Protein AF-A0A8C3KFJ9-F1 (afdb_monomer_lite)

Radius of gyration: 14.49 Å; chains: 1; bounding box: 33×30×42 Å

Foldseek 3Di: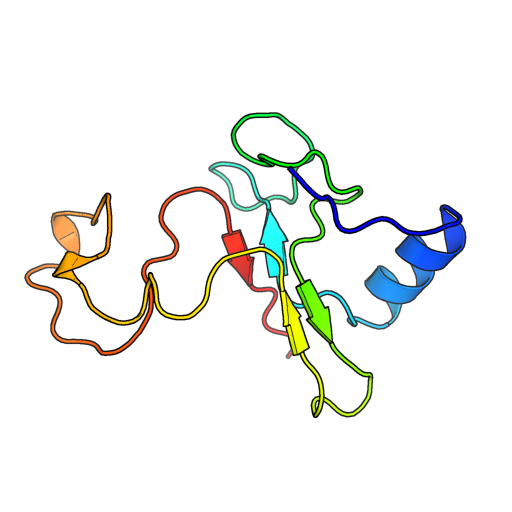
DDADDDPDPVVVVVCVVLVQQQKFQAAPVQQHDQDPPSLPHSHPSRRFWGADSVRPDIDGDDDDPQFQDDVSDPDDDVVVPPDPDRDGDPDGGMDGDPDD

InterPro domains:
  IPR029062 Class I glutamine amidotransferase-like [G3DSA:3.40.50.880] (3-95)
  IPR029062 Class I glutamine amidotransferase-like [SSF52317] (6-82)

Sequence (100 aa):
MVALGFRSPEGLGAALGEGLVPLRYADDVGRPTETYPLNPNGSKGGVAALCSPCGRHLAIMPHPERGVTPWQWGWWPPAWGRPTARGWCLGAGLAIKDSG

Secondary structure (DSSP, 8-state):
------SSHHHHHHHHHTT---EEEB-TTS-B---TTTSSS--GGGB-EEE-TTSS-EEESS-GGGSSSGGG-S---GGG-S---SS----SSEEE----

Organism: NCBI:txid425635

Structure (mmCIF, N/CA/C/O backbone):
data_AF-A0A8C3KFJ9-F1
#
_entry.id   AF-A0A8C3KFJ9-F1
#
loop_
_atom_site.group_PDB
_atom_site.id
_atom_site.type_symbol
_atom_site.label_atom_id
_atom_site.label_alt_id
_atom_site.label_comp_id
_atom_site.label_asym_id
_atom_site.label_entity_id
_atom_site.label_seq_id
_atom_site.pdbx_PDB_ins_code
_atom_site.Cartn_x
_atom_site.Cartn_y
_atom_site.Cartn_z
_atom_site.occupancy
_atom_site.B_iso_or_equiv
_atom_site.auth_seq_id
_atom_site.auth_comp_id
_atom_site.auth_asym_id
_atom_site.auth_atom_id
_atom_site.pdbx_PDB_model_num
ATOM 1 N N . MET A 1 1 ? 2.470 16.714 1.234 1.00 60.09 1 MET A N 1
ATOM 2 C CA . MET A 1 1 ? 1.788 15.523 0.678 1.00 60.09 1 MET A CA 1
ATOM 3 C C . MET A 1 1 ? 0.791 15.024 1.712 1.00 60.09 1 MET A C 1
ATOM 5 O O . MET A 1 1 ? 1.064 15.214 2.890 1.00 60.09 1 MET A O 1
ATOM 9 N N . VAL A 1 2 ? -0.354 14.467 1.310 1.00 75.12 2 VAL A N 1
ATOM 10 C CA . VAL A 1 2 ? -1.391 14.002 2.254 1.00 75.12 2 VAL A CA 1
ATOM 11 C C . VAL A 1 2 ? -1.210 12.507 2.533 1.00 75.12 2 VAL A C 1
ATOM 13 O O . VAL A 1 2 ? -0.864 11.744 1.628 1.00 75.12 2 VAL A O 1
ATOM 16 N N . ALA A 1 3 ? -1.419 12.108 3.785 1.00 81.94 3 ALA A N 1
ATOM 17 C CA . ALA A 1 3 ? -1.386 10.724 4.248 1.00 81.94 3 ALA A CA 1
ATOM 18 C C . ALA A 1 3 ? -2.805 10.226 4.550 1.00 81.94 3 ALA A C 1
ATOM 20 O O . ALA A 1 3 ? -3.643 11.001 5.016 1.00 81.94 3 ALA A O 1
ATOM 21 N N . LEU A 1 4 ? -3.061 8.933 4.338 1.00 83.75 4 LEU A N 1
ATOM 22 C CA . LEU A 1 4 ? -4.250 8.284 4.888 1.00 83.75 4 LEU A CA 1
ATOM 23 C C . LEU A 1 4 ? -4.004 8.052 6.382 1.00 83.75 4 LEU A C 1
ATOM 25 O O . LEU A 1 4 ? -3.093 7.321 6.774 1.00 83.75 4 LEU A O 1
ATOM 29 N N . GLY A 1 5 ? -4.791 8.730 7.217 1.00 85.12 5 GLY A N 1
ATOM 30 C CA . GLY A 1 5 ? -4.633 8.740 8.667 1.00 85.12 5 GLY A CA 1
ATOM 31 C C . GLY A 1 5 ? -5.937 8.423 9.387 1.00 85.12 5 GLY A C 1
ATOM 32 O O . GLY A 1 5 ? -7.002 8.912 9.014 1.00 85.12 5 GLY A O 1
ATOM 33 N N . PHE A 1 6 ? -5.836 7.628 10.448 1.00 88.25 6 PHE A N 1
ATOM 34 C CA . PHE A 1 6 ? -6.936 7.339 11.362 1.00 88.25 6 PHE A CA 1
ATOM 35 C C . PHE A 1 6 ? -6.836 8.241 12.593 1.00 88.25 6 PHE A C 1
ATOM 37 O O . PHE A 1 6 ? -5.738 8.582 13.031 1.00 88.25 6 PHE A O 1
ATOM 44 N N . ARG A 1 7 ? -7.984 8.613 13.176 1.00 90.44 7 ARG A N 1
ATOM 45 C CA . ARG A 1 7 ? -8.031 9.427 14.405 1.00 90.44 7 ARG A CA 1
ATOM 46 C C . ARG A 1 7 ? -7.428 8.699 15.613 1.00 90.44 7 ARG A C 1
ATOM 48 O O . ARG A 1 7 ? -6.912 9.360 16.507 1.00 90.44 7 ARG A O 1
ATOM 55 N N . SER A 1 8 ? -7.514 7.370 15.646 1.00 90.25 8 SER A N 1
ATOM 56 C CA . SER A 1 8 ? -6.999 6.540 16.734 1.00 90.25 8 SER A CA 1
ATOM 57 C C . SER A 1 8 ? -6.396 5.223 16.210 1.00 90.25 8 SER A C 1
ATOM 59 O O . SER A 1 8 ? -6.737 4.801 15.096 1.00 90.25 8 SER A O 1
ATOM 61 N N . PRO A 1 9 ? -5.504 4.564 16.978 1.00 87.94 9 PRO A N 1
ATOM 62 C CA . PRO A 1 9 ? -4.898 3.288 16.591 1.00 87.94 9 PRO A CA 1
ATOM 63 C C . PRO A 1 9 ? -5.920 2.160 16.403 1.00 87.94 9 PRO A C 1
ATOM 65 O O . PRO A 1 9 ? -5.755 1.317 15.523 1.00 87.94 9 PRO A O 1
ATOM 68 N N . GLU A 1 10 ? -6.999 2.164 17.186 1.00 92.38 10 GLU A N 1
ATOM 69 C CA . GLU A 1 10 ? -8.053 1.146 17.146 1.00 92.38 10 GLU A CA 1
ATOM 70 C C . GLU A 1 10 ? -8.817 1.203 15.819 1.00 92.38 10 GLU A C 1
ATOM 72 O O . GLU A 1 10 ? -9.130 0.161 15.251 1.00 92.38 10 GLU A O 1
ATOM 77 N N . GLY A 1 11 ? -9.047 2.405 15.273 1.00 92.31 11 GLY A N 1
ATOM 78 C CA . GLY A 1 11 ? -9.678 2.576 13.961 1.00 92.31 11 GLY A CA 1
ATOM 79 C C . GLY A 1 11 ? -8.841 2.003 12.812 1.00 92.31 11 GLY A C 1
ATOM 80 O O . GLY A 1 11 ? -9.393 1.403 11.891 1.00 92.31 11 GLY A O 1
ATOM 81 N N . LEU A 1 12 ? -7.510 2.127 12.887 1.00 92.06 12 LEU A N 1
ATOM 82 C CA . LEU A 1 12 ? -6.596 1.474 11.942 1.00 92.06 12 LEU A CA 1
ATOM 83 C C . LEU A 1 12 ? -6.616 -0.053 12.124 1.00 92.06 12 LEU A C 1
ATOM 85 O O . LEU A 1 12 ? -6.651 -0.787 11.138 1.00 92.06 12 LEU A O 1
ATOM 89 N N . GLY A 1 13 ? -6.618 -0.529 13.373 1.00 92.50 13 GLY A N 1
ATOM 90 C CA . GLY A 1 13 ? -6.710 -1.953 13.701 1.00 92.50 13 GLY A CA 1
ATOM 91 C C . GLY A 1 13 ? -7.990 -2.602 13.169 1.00 92.50 13 GLY A C 1
ATOM 92 O O . GLY A 1 13 ? -7.914 -3.645 12.522 1.00 92.50 13 GLY A O 1
ATOM 93 N N . ALA A 1 14 ? -9.141 -1.952 13.362 1.00 93.19 14 ALA A N 1
ATOM 94 C CA . ALA A 1 14 ? -10.432 -2.390 12.838 1.00 93.19 14 ALA A CA 1
ATOM 95 C C . ALA A 1 14 ? -10.428 -2.449 11.303 1.00 93.19 14 ALA A C 1
ATOM 97 O O . ALA A 1 14 ? -10.692 -3.503 10.734 1.00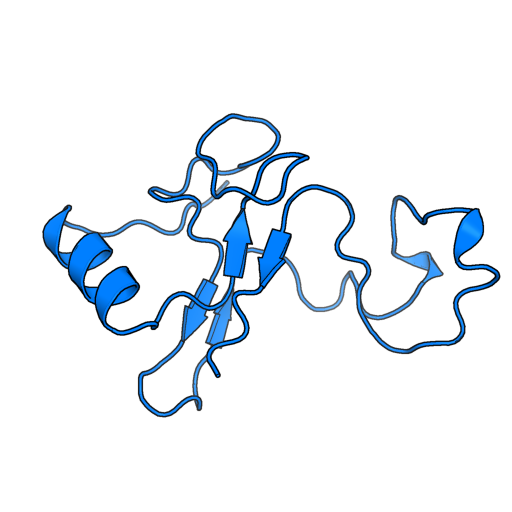 93.19 14 ALA A O 1
ATOM 98 N N . ALA A 1 15 ? -10.009 -1.375 10.620 1.00 91.88 15 ALA A N 1
ATOM 99 C CA . ALA A 1 15 ? -9.955 -1.350 9.155 1.00 91.88 15 ALA A CA 1
ATOM 100 C C . ALA A 1 15 ? -9.019 -2.421 8.555 1.00 91.88 15 ALA A C 1
ATOM 102 O O . ALA A 1 15 ? -9.296 -2.954 7.481 1.00 91.88 15 ALA A O 1
ATOM 103 N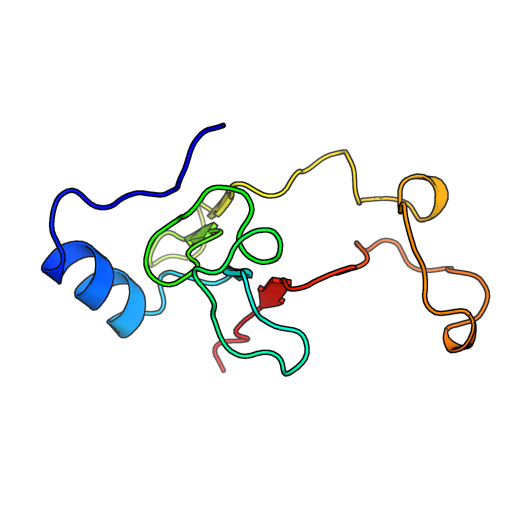 N . LEU A 1 16 ? -7.919 -2.755 9.242 1.00 91.06 16 LEU A N 1
ATOM 104 C CA . LEU A 1 16 ? -7.024 -3.849 8.849 1.00 91.06 16 LEU A CA 1
ATOM 105 C C . LEU A 1 16 ? -7.630 -5.235 9.124 1.00 91.06 16 LEU A C 1
ATOM 107 O O . LEU A 1 16 ? -7.467 -6.131 8.296 1.00 91.06 16 LEU A O 1
ATOM 111 N N . GLY A 1 17 ? -8.313 -5.415 10.259 1.00 91.94 17 GLY A N 1
ATOM 112 C CA . GLY A 1 17 ? -8.965 -6.673 10.643 1.00 91.94 17 GLY A CA 1
ATOM 113 C C . GLY A 1 17 ? -10.192 -7.008 9.790 1.00 91.94 17 GLY A C 1
ATOM 114 O O . GLY A 1 17 ? -10.377 -8.159 9.410 1.00 91.94 17 GLY A O 1
ATOM 115 N N . GLU A 1 18 ? -10.976 -5.995 9.420 1.00 93.38 18 GLU A N 1
ATOM 116 C CA . GLU A 1 18 ? -12.144 -6.093 8.532 1.00 93.38 18 GLU A CA 1
ATOM 117 C C . GLU A 1 18 ? -11.770 -6.167 7.037 1.00 93.38 18 GLU A C 1
ATOM 119 O O . GLU A 1 18 ? -12.646 -6.269 6.182 1.00 93.38 18 GLU A O 1
ATOM 124 N N . GLY A 1 19 ? -10.479 -6.102 6.687 1.00 92.12 19 GLY A N 1
ATOM 125 C CA . GLY A 1 19 ? -10.020 -6.196 5.295 1.00 92.12 19 GLY A CA 1
ATOM 126 C C . GLY A 1 19 ? -10.311 -4.961 4.430 1.00 92.12 19 GLY A C 1
ATOM 127 O O . GLY A 1 19 ? -10.158 -5.016 3.214 1.00 92.12 19 GLY A O 1
ATOM 128 N N . LEU A 1 20 ? -10.665 -3.821 5.033 1.00 93.62 20 LEU A N 1
ATOM 129 C CA . LEU A 1 20 ? -11.034 -2.582 4.330 1.00 93.62 20 LEU A CA 1
ATOM 130 C C . LEU A 1 20 ? -9.841 -1.844 3.689 1.00 93.62 20 LEU A C 1
ATOM 132 O O . LEU A 1 20 ? -10.022 -0.791 3.078 1.00 93.62 20 LEU A O 1
ATOM 136 N N . VAL A 1 21 ? -8.624 -2.383 3.815 1.00 93.75 21 VAL A N 1
ATOM 137 C CA . VAL A 1 21 ? -7.367 -1.840 3.273 1.00 93.75 21 VAL A CA 1
ATOM 138 C C . VAL A 1 21 ? -6.874 -2.729 2.113 1.00 93.75 21 VAL A C 1
ATOM 140 O O . VAL A 1 21 ? -6.071 -3.636 2.349 1.00 93.75 21 VAL A O 1
ATOM 143 N N . PRO A 1 22 ? -7.308 -2.496 0.857 1.00 90.19 22 PRO A N 1
ATOM 144 C CA . PRO A 1 22 ? -6.922 -3.346 -0.277 1.00 90.19 22 PRO A CA 1
ATOM 145 C C . PRO A 1 22 ? -5.493 -3.086 -0.790 1.00 90.19 22 PRO A C 1
ATOM 147 O O . PRO A 1 22 ? -4.860 -3.995 -1.324 1.00 90.19 22 PRO A O 1
ATOM 150 N N . LEU A 1 23 ? -4.968 -1.862 -0.628 1.00 90.94 23 LEU A N 1
ATOM 151 C CA . LEU A 1 23 ? -3.628 -1.462 -1.087 1.00 90.94 23 LEU A CA 1
ATOM 152 C C . LEU A 1 23 ? -2.778 -0.963 0.081 1.00 90.94 23 LEU A C 1
ATOM 154 O O . LEU A 1 23 ? -3.214 -0.100 0.856 1.00 90.94 23 LEU A O 1
ATOM 158 N N . ARG A 1 24 ? -1.534 -1.445 0.159 1.00 91.88 24 ARG A N 1
ATOM 159 C CA . ARG A 1 24 ? -0.532 -0.972 1.122 1.00 91.88 24 ARG A CA 1
ATOM 160 C C . ARG A 1 24 ? 0.804 -0.692 0.437 1.00 91.88 24 ARG A C 1
ATOM 162 O O . ARG A 1 24 ? 1.231 -1.456 -0.425 1.00 91.88 24 ARG A O 1
ATOM 169 N N . TYR A 1 25 ? 1.471 0.381 0.853 1.00 91.38 25 TYR A N 1
ATOM 170 C CA . TYR A 1 25 ? 2.887 0.600 0.588 1.00 91.38 25 TYR A CA 1
ATOM 171 C C . TYR A 1 25 ? 3.697 -0.523 1.228 1.00 91.38 25 TYR A C 1
ATOM 173 O O . TYR A 1 25 ? 3.476 -0.866 2.393 1.00 91.38 25 TYR A O 1
ATOM 181 N N . ALA A 1 26 ? 4.618 -1.087 0.461 1.00 90.50 26 ALA A N 1
ATOM 182 C CA . ALA A 1 26 ? 5.394 -2.262 0.802 1.00 90.50 26 ALA A CA 1
ATOM 183 C C . ALA A 1 26 ? 6.881 -2.058 0.494 1.00 90.50 26 ALA A C 1
ATOM 185 O O . ALA A 1 26 ? 7.252 -1.207 -0.313 1.00 90.50 26 ALA A O 1
ATOM 186 N N . ASP A 1 27 ? 7.727 -2.835 1.161 1.00 88.31 27 ASP A N 1
ATOM 187 C CA . ASP A 1 27 ? 9.151 -2.922 0.862 1.00 88.31 27 ASP A CA 1
ATOM 188 C C . ASP A 1 27 ? 9.441 -3.809 -0.363 1.00 88.31 27 ASP A C 1
ATOM 190 O O . ASP A 1 27 ? 8.541 -4.398 -0.968 1.00 88.31 27 ASP A O 1
ATOM 194 N N . ASP A 1 28 ? 10.721 -3.915 -0.725 1.00 86.06 28 ASP A N 1
ATOM 195 C CA . ASP A 1 28 ? 11.190 -4.705 -1.872 1.00 86.06 28 ASP A CA 1
ATOM 196 C C . ASP A 1 28 ? 10.930 -6.221 -1.726 1.00 86.06 28 ASP A C 1
ATOM 198 O O . ASP A 1 28 ? 11.057 -6.965 -2.697 1.00 86.06 28 ASP A O 1
ATOM 202 N N . VAL A 1 29 ? 10.541 -6.691 -0.530 1.00 86.62 29 VAL A N 1
ATOM 203 C CA . VAL A 1 29 ? 10.127 -8.080 -0.263 1.00 86.62 29 VAL A CA 1
ATOM 204 C C . VAL A 1 29 ? 8.612 -8.216 -0.036 1.00 86.62 29 VAL A C 1
ATOM 206 O O . VAL A 1 29 ? 8.142 -9.260 0.419 1.00 86.62 29 VAL A O 1
ATOM 209 N N . GLY A 1 30 ? 7.833 -7.184 -0.378 1.00 84.06 30 GLY A N 1
ATOM 210 C CA . GLY A 1 30 ? 6.369 -7.194 -0.374 1.00 84.06 30 GLY A CA 1
ATOM 211 C C . GLY A 1 30 ? 5.715 -7.032 1.002 1.00 84.06 30 GLY A C 1
ATOM 212 O O . GLY A 1 30 ? 4.502 -7.218 1.124 1.00 84.06 30 GLY A O 1
ATOM 213 N N . ARG A 1 31 ? 6.468 -6.684 2.052 1.00 88.19 31 ARG A N 1
ATOM 214 C CA . ARG A 1 31 ? 5.927 -6.477 3.405 1.00 88.19 31 ARG A CA 1
ATOM 215 C C . ARG A 1 31 ? 5.480 -5.026 3.589 1.00 88.19 31 ARG A C 1
ATOM 217 O O . ARG A 1 31 ? 6.216 -4.126 3.193 1.00 88.19 31 ARG A O 1
ATOM 224 N N . PRO A 1 32 ? 4.322 -4.757 4.221 1.00 90.38 32 PRO A N 1
ATOM 225 C CA . PRO A 1 32 ? 3.864 -3.390 4.457 1.00 90.38 32 PRO A CA 1
ATOM 226 C C . PRO A 1 32 ? 4.880 -2.543 5.231 1.00 90.38 32 PRO A C 1
ATOM 228 O O . PRO A 1 32 ? 5.403 -2.995 6.249 1.00 90.38 32 PRO A O 1
ATOM 231 N N . THR A 1 33 ? 5.121 -1.308 4.785 1.00 89.94 33 THR A N 1
ATOM 232 C CA . THR A 1 33 ? 6.188 -0.449 5.323 1.00 89.94 33 THR A CA 1
ATOM 233 C C . THR A 1 33 ? 5.725 0.973 5.655 1.00 89.94 33 THR A C 1
ATOM 235 O O . THR A 1 33 ? 4.794 1.516 5.056 1.00 89.94 33 THR A O 1
ATOM 238 N N . GLU A 1 34 ? 6.394 1.592 6.628 1.00 92.50 34 GLU A N 1
ATOM 239 C CA . GLU A 1 34 ? 6.288 3.025 6.955 1.00 92.50 34 GLU A CA 1
ATOM 240 C C . GLU A 1 34 ? 7.555 3.808 6.566 1.00 92.50 34 GLU A C 1
ATOM 242 O O . GLU A 1 34 ? 7.611 5.024 6.737 1.00 92.50 34 GLU A O 1
ATOM 247 N N . THR A 1 35 ? 8.568 3.130 6.020 1.00 91.12 35 THR A N 1
ATOM 248 C CA . THR A 1 35 ? 9.880 3.712 5.721 1.00 91.12 35 THR A CA 1
ATOM 249 C C . THR A 1 35 ? 9.854 4.530 4.431 1.00 91.12 35 THR A C 1
ATOM 251 O O . THR A 1 35 ? 9.522 4.017 3.364 1.00 91.12 35 THR A O 1
ATOM 254 N N . TYR A 1 36 ? 10.268 5.794 4.503 1.00 88.56 36 TYR A N 1
ATOM 255 C CA . TYR A 1 36 ? 10.517 6.630 3.326 1.00 88.56 36 TYR A CA 1
ATOM 256 C C . TYR A 1 36 ? 11.775 6.143 2.570 1.00 88.56 36 TYR A C 1
ATOM 258 O O . TYR A 1 36 ? 12.768 5.833 3.231 1.00 88.56 36 TYR A O 1
ATOM 266 N N . PRO A 1 37 ? 11.798 6.092 1.220 1.00 89.88 37 PRO A N 1
ATOM 267 C CA . PRO A 1 37 ? 10.783 6.587 0.280 1.00 89.88 37 PRO A CA 1
ATOM 268 C C . PRO A 1 37 ? 9.674 5.584 -0.084 1.00 89.88 37 PRO A C 1
ATOM 270 O O . PRO A 1 37 ? 8.721 5.971 -0.753 1.00 89.88 37 PRO A O 1
ATOM 273 N N . LEU A 1 38 ? 9.788 4.322 0.344 1.00 88.00 38 LEU A N 1
ATOM 274 C CA . LEU A 1 38 ? 8.889 3.214 -0.025 1.00 88.00 38 LEU A CA 1
ATOM 275 C C . LEU A 1 38 ? 7.434 3.477 0.403 1.00 88.00 38 LEU A C 1
ATOM 277 O O . LEU A 1 38 ? 6.494 3.208 -0.341 1.00 88.00 38 LEU A O 1
ATOM 281 N N . ASN A 1 39 ? 7.256 4.085 1.576 1.00 91.12 39 ASN A N 1
ATOM 282 C CA . ASN A 1 39 ? 6.036 4.778 1.964 1.00 91.12 39 ASN A CA 1
ATOM 283 C C . ASN A 1 39 ? 6.276 6.292 1.827 1.00 91.12 39 ASN A C 1
ATOM 285 O O . ASN A 1 39 ? 6.899 6.900 2.703 1.00 91.12 39 ASN A O 1
ATOM 289 N N . PRO A 1 40 ? 5.818 6.926 0.735 1.00 88.25 40 PRO A N 1
ATOM 290 C CA . PRO A 1 40 ? 6.225 8.288 0.415 1.00 88.25 40 PRO A CA 1
ATOM 291 C C . PRO A 1 40 ? 5.516 9.332 1.290 1.00 88.25 40 PRO A C 1
ATOM 293 O O . PRO A 1 40 ? 6.041 10.428 1.473 1.00 88.25 40 PRO A O 1
ATOM 296 N N . ASN A 1 41 ? 4.324 9.027 1.822 1.00 87.94 41 ASN A N 1
ATOM 297 C CA . ASN A 1 41 ? 3.514 9.964 2.611 1.00 87.94 41 ASN A CA 1
ATOM 298 C C . ASN A 1 41 ? 3.498 9.675 4.123 1.00 87.94 41 ASN A C 1
ATOM 300 O O . ASN A 1 41 ? 2.913 10.456 4.869 1.00 87.94 41 ASN A O 1
ATOM 304 N N . GLY A 1 42 ? 4.134 8.593 4.582 1.00 88.44 42 GLY A N 1
ATOM 305 C CA . GLY A 1 42 ? 4.180 8.207 5.994 1.00 88.44 42 GLY A CA 1
ATOM 306 C C . GLY A 1 42 ? 2.853 7.672 6.546 1.00 88.44 42 GLY A C 1
ATOM 307 O O . GLY A 1 42 ? 2.635 7.730 7.757 1.00 88.44 42 GLY A O 1
ATOM 308 N N . SER A 1 43 ? 1.947 7.174 5.692 1.00 90.88 43 SER A N 1
ATOM 309 C CA . SER A 1 43 ? 0.649 6.639 6.144 1.00 90.88 43 SER A CA 1
ATOM 310 C C . SER A 1 43 ? 0.848 5.439 7.070 1.00 90.88 43 SER A C 1
ATOM 312 O O . SER A 1 43 ? 1.577 4.503 6.729 1.00 90.88 43 SER A O 1
ATOM 314 N N . LYS A 1 44 ? 0.187 5.452 8.235 1.00 90.94 44 LYS A N 1
ATOM 315 C CA . LYS A 1 44 ? 0.336 4.399 9.250 1.00 90.94 44 LYS A CA 1
ATOM 316 C C . LYS A 1 44 ? -0.129 3.039 8.737 1.00 90.94 44 LYS A C 1
ATOM 318 O O . LYS A 1 44 ? -1.072 2.938 7.956 1.00 90.94 44 LYS A O 1
ATOM 323 N N . GLY A 1 45 ? 0.597 1.992 9.120 1.00 88.12 45 GLY A N 1
ATOM 324 C CA . GLY A 1 45 ? 0.453 0.644 8.579 1.00 88.12 45 GLY A CA 1
ATOM 325 C C . GLY A 1 45 ? 0.750 0.527 7.079 1.00 88.12 45 GLY A C 1
ATOM 326 O O . GLY A 1 45 ? 0.409 -0.499 6.489 1.00 88.12 45 GLY A O 1
ATOM 327 N N . GLY A 1 46 ? 1.325 1.545 6.434 1.00 90.62 46 GLY A N 1
ATOM 328 C CA . GLY A 1 46 ? 1.491 1.570 4.981 1.00 90.62 46 GLY A CA 1
ATOM 329 C C . GLY A 1 46 ? 0.185 1.755 4.207 1.00 90.62 46 GLY A C 1
ATOM 330 O O . GLY A 1 46 ? 0.154 1.438 3.027 1.00 90.62 46 GLY A O 1
ATOM 331 N N . VAL A 1 47 ? -0.913 2.207 4.823 1.00 92.88 47 VAL A N 1
ATOM 332 C CA . VAL A 1 47 ? -2.228 2.295 4.153 1.00 92.88 47 VAL A CA 1
ATOM 333 C C . VAL A 1 47 ? -2.175 3.227 2.934 1.00 92.88 47 VAL A C 1
ATOM 335 O O . VAL A 1 47 ? -1.933 4.424 3.070 1.00 92.88 47 VAL A O 1
ATOM 338 N N . ALA A 1 48 ? -2.442 2.683 1.742 1.00 92.31 48 ALA A N 1
ATOM 339 C CA . ALA A 1 48 ? -2.495 3.437 0.484 1.00 92.31 48 ALA A CA 1
ATOM 340 C C . ALA A 1 48 ? -3.925 3.567 -0.081 1.00 92.31 48 ALA A C 1
ATOM 342 O O . ALA A 1 48 ? -4.176 4.417 -0.941 1.00 92.31 48 ALA A O 1
ATOM 343 N N . ALA A 1 49 ? -4.857 2.743 0.407 1.00 92.50 49 ALA A N 1
ATOM 344 C CA . ALA A 1 49 ? -6.251 2.687 -0.020 1.00 92.50 49 ALA A CA 1
ATOM 345 C C . ALA A 1 49 ? -7.201 2.319 1.120 1.00 92.50 49 ALA A C 1
ATOM 347 O O . ALA A 1 49 ? -6.825 1.566 2.017 1.00 92.50 49 ALA A O 1
ATOM 348 N N . LEU A 1 50 ? -8.454 2.762 1.002 1.00 93.12 50 LEU A N 1
ATOM 349 C CA . LEU A 1 50 ? -9.589 2.262 1.774 1.00 93.12 50 LEU A CA 1
ATOM 350 C C . LEU A 1 50 ? -10.759 1.914 0.855 1.00 93.12 50 LEU A C 1
ATOM 352 O O . LEU A 1 50 ? -11.059 2.648 -0.088 1.00 93.12 50 LEU A O 1
ATOM 356 N N . CYS A 1 51 ? -11.434 0.809 1.158 1.00 94.50 51 CYS A N 1
ATOM 357 C CA . CYS A 1 51 ? -12.643 0.365 0.480 1.00 94.50 51 CYS A CA 1
ATOM 358 C C . CYS A 1 51 ? -13.830 0.342 1.452 1.00 94.50 51 CYS A C 1
ATOM 360 O O . CYS A 1 51 ? -13.685 0.008 2.625 1.00 94.50 51 CYS A O 1
ATOM 362 N N . SER A 1 52 ? -15.024 0.672 0.964 1.00 92.50 52 SER A N 1
ATOM 363 C CA . SER A 1 52 ? -16.272 0.422 1.693 1.00 92.50 52 SER A CA 1
ATOM 364 C C . SER A 1 52 ? -16.488 -1.085 1.909 1.00 92.50 52 SER A C 1
ATOM 366 O O . SER A 1 52 ? -16.211 -1.837 0.973 1.00 92.50 52 SER A O 1
ATOM 368 N N . PRO A 1 53 ? -17.112 -1.535 3.017 1.00 90.75 53 PRO A N 1
ATOM 369 C CA . PRO A 1 53 ? -17.406 -2.957 3.250 1.00 90.75 53 PRO A CA 1
ATOM 370 C C . PRO A 1 53 ? -18.220 -3.644 2.136 1.00 90.75 53 PRO A C 1
ATOM 372 O O . PRO A 1 53 ? -18.160 -4.855 1.976 1.00 90.75 53 PRO A O 1
ATOM 375 N N . CYS A 1 54 ? -18.977 -2.879 1.341 1.00 90.44 54 CYS A N 1
ATOM 376 C CA . CYS A 1 54 ? -19.756 -3.380 0.204 1.00 90.44 54 CYS A CA 1
ATOM 377 C C . CYS A 1 54 ? -19.029 -3.314 -1.156 1.00 90.44 54 CYS A C 1
ATOM 379 O O . CYS A 1 54 ? -19.663 -3.522 -2.189 1.00 90.44 54 CYS A O 1
ATOM 381 N N . GLY A 1 55 ? -17.739 -2.960 -1.184 1.00 89.31 55 GLY A N 1
ATOM 382 C CA . GLY A 1 55 ? -16.913 -2.896 -2.399 1.00 89.31 55 GLY A CA 1
ATOM 383 C C . GLY A 1 55 ? -17.211 -1.748 -3.378 1.00 89.31 55 GLY A C 1
ATOM 384 O O . GLY A 1 55 ? -16.524 -1.622 -4.386 1.00 89.31 55 GLY A O 1
ATOM 385 N N . ARG A 1 56 ? -18.223 -0.906 -3.122 1.00 93.06 56 ARG A N 1
ATOM 386 C CA . ARG A 1 56 ? -18.710 0.106 -4.087 1.00 93.06 56 ARG A CA 1
ATOM 387 C C . ARG A 1 56 ? -17.913 1.406 -4.113 1.00 93.06 56 ARG A C 1
ATOM 389 O O . ARG A 1 56 ? -17.919 2.089 -5.132 1.00 93.06 56 ARG A O 1
ATOM 396 N N . HIS A 1 57 ? -17.265 1.771 -3.010 1.00 93.44 57 HIS A N 1
ATOM 397 C CA . HIS A 1 57 ? -16.471 2.993 -2.908 1.00 93.44 57 HIS A CA 1
ATOM 398 C C . HIS A 1 57 ? -15.026 2.643 -2.565 1.00 93.44 57 HIS A C 1
ATOM 400 O O . HIS A 1 57 ? -14.770 2.000 -1.549 1.00 93.44 57 HIS A O 1
ATOM 406 N N . LEU A 1 58 ? -14.094 3.104 -3.397 1.00 92.50 58 LEU A N 1
ATOM 407 C CA . LEU A 1 58 ? -12.657 2.903 -3.250 1.00 92.50 58 LEU A CA 1
ATOM 408 C C . LEU A 1 58 ? -11.969 4.275 -3.265 1.00 92.50 58 LEU A C 1
ATOM 410 O O . LEU A 1 58 ? -12.061 5.003 -4.251 1.00 92.50 58 LEU A O 1
ATOM 414 N N . ALA A 1 59 ? -11.293 4.627 -2.172 1.00 91.50 59 ALA A N 1
ATOM 415 C CA . ALA A 1 59 ? -10.557 5.879 -2.013 1.00 91.50 59 ALA A CA 1
ATOM 416 C C . ALA A 1 59 ? -9.059 5.578 -1.884 1.00 91.50 59 ALA A C 1
ATOM 418 O O . ALA A 1 59 ? -8.655 4.843 -0.981 1.00 91.50 59 ALA A O 1
ATOM 419 N N . ILE A 1 60 ? -8.238 6.118 -2.791 1.00 92.62 60 ILE A N 1
ATOM 420 C CA . ILE A 1 60 ? -6.814 5.766 -2.916 1.00 92.62 60 ILE A CA 1
ATOM 421 C C . ILE A 1 60 ? -5.919 7.000 -3.072 1.00 92.62 60 ILE A C 1
ATOM 423 O O . ILE A 1 60 ? -6.310 7.985 -3.691 1.00 92.62 60 ILE A O 1
ATOM 427 N N . MET A 1 61 ? -4.716 6.922 -2.495 1.00 91.38 61 MET A N 1
ATOM 428 C CA . MET A 1 61 ? -3.641 7.916 -2.621 1.00 91.38 61 MET A CA 1
ATOM 429 C C . MET A 1 61 ? -2.696 7.749 -3.835 1.00 91.38 61 MET A C 1
ATOM 431 O O . MET A 1 61 ? -2.220 8.778 -4.331 1.00 91.38 61 MET A O 1
ATOM 435 N N . PRO A 1 62 ? -2.372 6.537 -4.353 1.00 87.69 62 PRO A N 1
ATOM 436 C CA . PRO A 1 62 ? -1.791 6.423 -5.697 1.00 87.69 62 PRO A CA 1
ATOM 437 C C . PRO A 1 62 ? -2.736 7.029 -6.748 1.00 87.69 62 PRO A C 1
ATOM 439 O O . PRO A 1 62 ? -3.904 7.267 -6.458 1.00 87.69 62 PRO A O 1
ATOM 442 N N . HIS A 1 63 ? -2.239 7.294 -7.962 1.00 87.81 63 HIS A N 1
ATOM 443 C CA . HIS A 1 63 ? -3.002 7.997 -9.005 1.00 87.81 63 HIS A CA 1
ATOM 444 C C . HIS A 1 63 ? -3.318 7.137 -10.246 1.00 87.81 63 HIS A C 1
ATOM 446 O O . HIS A 1 63 ? -2.474 7.024 -11.140 1.00 87.81 63 HIS A O 1
ATOM 452 N N . PRO A 1 64 ? -4.587 6.699 -10.383 1.00 83.12 64 PRO A N 1
ATOM 453 C CA . PRO A 1 64 ? -5.490 7.403 -11.295 1.00 83.12 64 PRO A CA 1
ATOM 454 C C . PRO A 1 64 ? -5.216 7.305 -12.793 1.00 83.12 64 PRO A C 1
ATOM 456 O O . PRO A 1 64 ? -4.884 6.266 -13.358 1.00 83.12 64 PRO A O 1
ATOM 459 N N . GLU A 1 65 ? -5.386 8.453 -13.441 1.00 83.44 65 GLU A N 1
ATOM 460 C CA . GLU A 1 65 ? -5.197 8.709 -14.868 1.00 83.44 65 GLU A CA 1
ATOM 461 C C . GLU A 1 65 ? -3.757 8.469 -15.349 1.00 83.44 65 GLU A C 1
ATOM 463 O O . GLU A 1 65 ? -3.482 8.477 -16.551 1.00 83.44 65 GLU A O 1
ATOM 468 N N . ARG A 1 66 ? -2.824 8.284 -14.407 1.00 83.94 66 ARG A N 1
ATOM 469 C CA . ARG A 1 66 ? -1.384 8.388 -14.654 1.00 83.94 66 ARG A CA 1
ATOM 470 C C . ARG A 1 66 ? -0.697 7.062 -14.921 1.00 83.94 66 ARG A C 1
A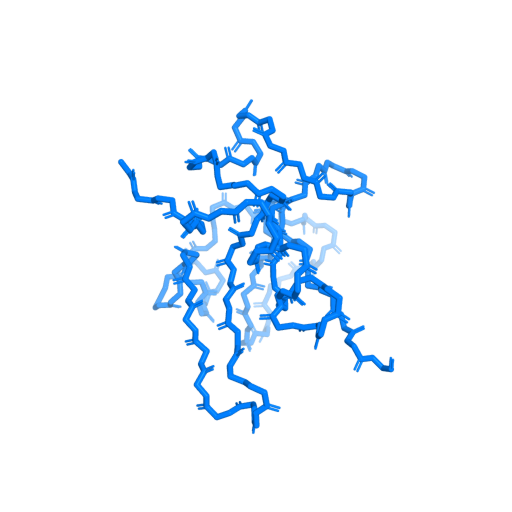TOM 472 O O . ARG A 1 66 ? 0.402 7.083 -15.448 1.00 83.94 66 ARG A O 1
ATOM 479 N N . GLY A 1 67 ? -1.305 5.934 -14.559 1.00 83.00 67 GLY A N 1
ATOM 480 C CA . GLY A 1 67 ? -0.717 4.604 -14.748 1.00 83.00 67 GLY A CA 1
ATOM 481 C C . GLY A 1 67 ? -1.349 3.770 -15.862 1.00 83.00 67 GLY A C 1
ATOM 482 O O . GLY A 1 67 ? -0.910 2.646 -16.070 1.00 83.00 67 GLY A O 1
ATOM 483 N N . VAL A 1 68 ? -2.380 4.267 -16.553 1.00 78.88 68 VAL A N 1
ATOM 484 C CA . VAL A 1 68 ? -3.265 3.470 -17.434 1.00 78.88 68 VAL A CA 1
ATOM 485 C C . VAL A 1 68 ? -2.544 2.863 -18.639 1.00 78.88 68 VAL A C 1
ATOM 487 O O . VAL A 1 68 ? -2.979 1.842 -19.178 1.00 78.88 68 VAL A O 1
ATOM 490 N N . THR A 1 69 ? -1.469 3.505 -19.092 1.00 80.00 69 THR A N 1
ATOM 491 C CA . THR A 1 69 ? -0.814 3.175 -20.356 1.00 80.00 69 THR A CA 1
ATOM 492 C C . THR A 1 69 ? 0.707 3.114 -20.219 1.00 80.00 69 THR A C 1
ATOM 494 O O . THR A 1 69 ? 1.282 3.873 -19.434 1.00 80.00 69 THR A O 1
ATOM 497 N N . PRO A 1 70 ? 1.401 2.247 -20.983 1.00 77.69 70 PRO A N 1
ATOM 498 C CA . PRO A 1 70 ? 2.779 1.907 -20.638 1.00 77.69 70 PRO A CA 1
ATOM 499 C C . PRO A 1 70 ? 3.804 3.026 -20.820 1.00 77.69 70 PRO A C 1
ATOM 501 O O . PRO A 1 70 ? 4.849 3.010 -20.180 1.00 77.69 70 PRO A O 1
ATOM 504 N N . TRP A 1 71 ? 3.513 4.017 -21.668 1.00 79.31 71 TRP A N 1
ATOM 505 C CA . TRP A 1 71 ? 4.381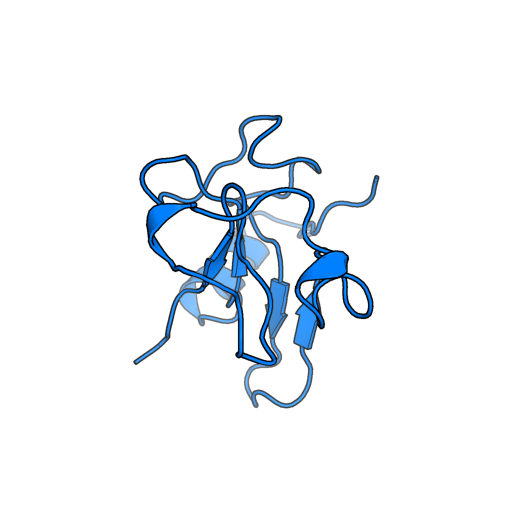 5.185 -21.852 1.00 79.31 71 TRP A CA 1
ATOM 506 C C . TRP A 1 71 ? 4.347 6.160 -20.666 1.00 79.31 71 TRP A C 1
ATOM 508 O O . TRP A 1 71 ? 5.179 7.059 -20.598 1.00 79.31 71 TRP A O 1
ATOM 518 N N . GLN A 1 72 ? 3.386 6.011 -19.748 1.00 79.50 72 GLN A N 1
ATOM 519 C CA . GLN A 1 72 ? 3.304 6.813 -18.526 1.00 79.50 72 GLN A CA 1
ATOM 520 C C . GLN A 1 72 ? 4.104 6.195 -17.365 1.00 79.50 72 GLN A C 1
ATOM 522 O O . GLN A 1 72 ? 4.261 6.824 -16.319 1.00 79.50 72 GLN A O 1
ATOM 527 N N . TRP A 1 73 ? 4.598 4.961 -17.512 1.00 80.44 73 TRP A N 1
ATOM 528 C CA . TRP A 1 73 ? 5.351 4.277 -16.465 1.00 80.44 73 TRP A CA 1
ATOM 529 C C . TRP A 1 73 ? 6.803 4.755 -16.433 1.00 80.44 73 TRP A C 1
ATOM 531 O O . TRP A 1 73 ? 7.535 4.615 -17.409 1.00 80.44 73 TRP A O 1
ATOM 541 N N . GLY A 1 74 ? 7.245 5.272 -15.283 1.00 80.19 74 GLY A N 1
ATOM 542 C CA . GLY A 1 74 ? 8.632 5.714 -15.092 1.00 80.19 74 GLY A CA 1
ATOM 543 C C . GLY A 1 74 ? 9.666 4.579 -15.091 1.00 80.19 74 GLY A C 1
ATOM 544 O O . GLY A 1 74 ? 10.856 4.839 -15.243 1.00 80.19 74 GLY A O 1
ATOM 545 N N . TRP A 1 75 ? 9.228 3.327 -14.921 1.00 81.50 75 TRP A N 1
ATOM 546 C CA . TRP A 1 75 ? 10.077 2.137 -14.957 1.00 81.50 75 TRP A CA 1
ATOM 547 C C . TRP A 1 75 ? 9.267 0.894 -15.356 1.00 81.50 75 TRP A C 1
ATOM 549 O O . TRP A 1 75 ? 8.089 0.779 -15.017 1.00 81.50 75 TRP A O 1
ATOM 559 N N . TRP A 1 76 ? 9.909 -0.041 -16.059 1.00 76.06 76 TRP A N 1
ATOM 560 C CA . TRP A 1 76 ? 9.328 -1.299 -16.537 1.00 76.06 76 TRP A CA 1
ATOM 561 C C . TRP A 1 76 ? 10.393 -2.409 -16.510 1.00 76.06 76 TRP A C 1
ATOM 563 O O . TRP A 1 76 ? 11.505 -2.164 -16.989 1.00 76.06 76 TRP A O 1
ATOM 573 N N . PRO A 1 77 ? 10.098 -3.624 -16.003 1.00 78.44 77 PRO A N 1
ATOM 574 C CA . PRO A 1 77 ? 11.045 -4.738 -16.029 1.00 78.44 77 PRO A CA 1
ATOM 575 C C . PRO A 1 77 ? 11.379 -5.156 -17.475 1.00 78.44 77 PRO A C 1
ATOM 577 O O . PRO A 1 77 ? 10.484 -5.609 -18.191 1.00 78.44 77 PRO A O 1
ATOM 580 N N . PRO A 1 78 ? 12.651 -5.110 -17.927 1.00 76.88 78 PRO A N 1
ATOM 581 C CA . PRO A 1 78 ? 13.004 -5.470 -19.307 1.00 76.88 78 PRO A CA 1
ATOM 582 C C . PRO A 1 78 ? 12.604 -6.903 -19.699 1.00 76.88 78 PRO A C 1
ATOM 584 O O . PRO A 1 78 ? 12.296 -7.172 -20.859 1.00 76.88 78 PRO A O 1
ATOM 587 N N . ALA A 1 79 ? 12.559 -7.813 -18.721 1.00 79.25 79 ALA A N 1
ATOM 588 C CA . ALA A 1 79 ? 12.160 -9.208 -18.898 1.00 79.25 79 ALA A CA 1
ATOM 589 C C . ALA A 1 79 ? 10.674 -9.403 -19.261 1.00 79.25 79 ALA A C 1
ATOM 591 O O . ALA A 1 79 ? 10.308 -10.473 -19.738 1.00 79.25 79 ALA A O 1
ATOM 592 N N . TRP A 1 80 ? 9.809 -8.403 -19.051 1.00 69.25 80 TRP A N 1
ATOM 593 C CA . TRP A 1 80 ? 8.368 -8.506 -19.332 1.00 69.25 80 TRP A CA 1
ATOM 594 C C . TRP A 1 80 ? 8.009 -8.187 -20.800 1.00 69.25 80 TRP A C 1
ATOM 596 O O . TRP A 1 80 ? 6.836 -8.188 -21.172 1.00 69.25 80 TRP A O 1
ATOM 606 N N . GLY A 1 81 ? 9.006 -7.946 -21.661 1.00 72.38 81 GLY A N 1
ATOM 607 C CA . GLY A 1 81 ? 8.810 -7.706 -23.094 1.00 72.38 81 GLY A CA 1
ATOM 608 C C . GLY A 1 81 ? 8.244 -6.316 -23.403 1.00 72.38 81 GLY A C 1
ATOM 609 O O . GLY A 1 81 ? 8.358 -5.393 -22.598 1.00 72.38 81 GLY A O 1
ATOM 610 N N . ARG A 1 82 ? 7.646 -6.132 -24.589 1.00 67.56 82 ARG A N 1
ATOM 611 C CA . ARG A 1 82 ? 6.913 -4.892 -24.893 1.00 67.56 82 ARG A CA 1
ATOM 612 C C . ARG A 1 82 ? 5.540 -4.934 -24.213 1.00 67.56 82 ARG A C 1
ATOM 614 O O . ARG A 1 82 ? 4.801 -5.889 -24.445 1.00 67.56 82 ARG A O 1
ATOM 621 N N . PRO A 1 83 ? 5.162 -3.910 -23.435 1.00 64.31 83 PRO A N 1
ATOM 622 C CA . PRO A 1 83 ? 3.892 -3.906 -22.726 1.00 64.31 83 PRO A CA 1
ATOM 623 C C . PRO A 1 83 ? 2.709 -3.751 -23.692 1.00 64.31 83 PRO A C 1
ATOM 625 O O . PRO A 1 83 ? 2.533 -2.715 -24.330 1.00 64.31 83 PRO A O 1
ATOM 628 N N . THR A 1 84 ? 1.895 -4.801 -23.790 1.00 58.22 84 THR A N 1
ATOM 629 C CA . THR A 1 84 ? 0.671 -4.869 -24.613 1.00 58.22 84 THR A CA 1
ATOM 630 C C . THR A 1 84 ? -0.613 -4.668 -23.804 1.00 58.22 84 THR A C 1
ATOM 632 O O . THR A 1 84 ? -1.682 -4.455 -24.377 1.00 58.22 84 THR A O 1
ATOM 635 N N . ALA A 1 85 ? -0.529 -4.749 -22.474 1.00 54.94 85 ALA A N 1
ATOM 636 C CA . ALA A 1 85 ? -1.677 -4.751 -21.577 1.00 54.94 85 ALA A CA 1
ATOM 637 C C . ALA A 1 85 ? -2.127 -3.339 -21.165 1.00 54.94 85 ALA A C 1
ATOM 639 O O . ALA A 1 85 ? -1.314 -2.465 -20.866 1.00 54.94 85 ALA A O 1
ATOM 640 N N . ARG A 1 86 ? -3.450 -3.156 -21.070 1.00 51.41 86 ARG A N 1
ATOM 641 C CA . ARG A 1 86 ? -4.090 -2.023 -20.385 1.00 51.41 86 ARG A CA 1
ATOM 642 C C . ARG A 1 86 ? -4.267 -2.380 -18.908 1.00 51.41 86 ARG A C 1
ATOM 644 O O . ARG A 1 86 ? -5.272 -2.966 -18.524 1.00 51.41 86 ARG A O 1
ATOM 651 N N . GLY A 1 87 ? -3.257 -2.053 -18.117 1.00 54.38 87 GLY A N 1
ATOM 652 C CA . GLY A 1 87 ? -3.204 -2.164 -16.658 1.00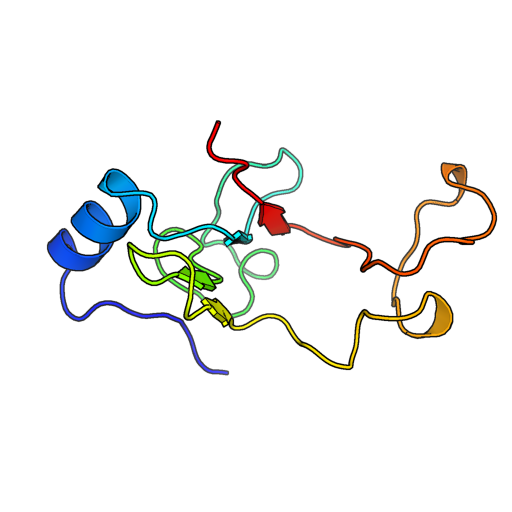 54.38 87 GLY A CA 1
ATOM 653 C C . GLY A 1 87 ? -2.252 -1.088 -16.137 1.00 54.38 87 GLY A C 1
ATOM 654 O O . GLY A 1 87 ? -1.853 -0.231 -16.922 1.00 54.38 87 GLY A O 1
ATOM 655 N N . TRP A 1 88 ? -1.869 -1.104 -14.859 1.00 50.97 88 TRP A N 1
ATOM 656 C CA . TRP A 1 88 ? -0.807 -0.217 -14.355 1.00 50.97 88 TRP A CA 1
ATOM 657 C C . TRP A 1 88 ? 0.356 -1.045 -13.836 1.00 50.97 88 TRP A C 1
ATOM 659 O O . TRP A 1 88 ? 0.149 -2.077 -13.196 1.00 50.97 88 TRP A O 1
ATOM 669 N N . CYS A 1 89 ? 1.580 -0.575 -14.062 1.00 47.56 89 CYS A N 1
ATOM 670 C CA . CYS A 1 89 ? 2.746 -1.223 -13.494 1.00 47.56 89 CYS A CA 1
ATOM 671 C C . CYS A 1 89 ? 2.949 -0.759 -12.051 1.00 47.56 89 CYS A C 1
ATOM 673 O O . CYS A 1 89 ? 3.166 0.425 -11.790 1.00 47.56 89 CYS A O 1
ATOM 675 N N . LEU A 1 90 ? 2.919 -1.712 -11.119 1.00 51.00 90 LEU A N 1
ATOM 676 C CA . LEU A 1 90 ? 3.259 -1.513 -9.711 1.00 51.00 90 LEU A CA 1
ATOM 677 C C . LEU A 1 90 ? 4.789 -1.436 -9.555 1.00 51.00 90 LEU A C 1
ATOM 679 O O . LEU A 1 90 ? 5.422 -2.297 -8.949 1.00 51.00 90 LEU A O 1
ATOM 683 N N . GLY A 1 91 ? 5.396 -0.421 -10.173 1.00 40.22 91 GLY A N 1
ATOM 684 C CA . GLY A 1 91 ? 6.801 -0.088 -9.968 1.00 40.22 91 GLY A CA 1
ATOM 685 C C . GLY A 1 91 ? 6.994 0.517 -8.578 1.00 40.22 91 GLY A C 1
ATOM 686 O O . GLY A 1 91 ? 6.379 1.536 -8.278 1.00 40.22 91 GLY A O 1
ATOM 687 N N . ALA A 1 92 ? 7.859 -0.107 -7.775 1.00 36.97 92 ALA A N 1
ATOM 688 C CA . ALA A 1 92 ? 8.169 0.229 -6.381 1.00 36.97 92 ALA A CA 1
ATOM 689 C C . ALA A 1 92 ? 6.983 0.127 -5.392 1.00 36.97 92 ALA A C 1
ATOM 691 O O . ALA A 1 92 ? 6.222 1.069 -5.182 1.00 36.97 92 ALA A O 1
ATOM 692 N N . GLY A 1 93 ? 6.902 -1.016 -4.702 1.00 42.69 93 GLY A N 1
ATOM 693 C CA . GLY A 1 93 ? 6.367 -1.061 -3.338 1.00 42.69 93 GLY A CA 1
ATOM 694 C C . GLY A 1 93 ? 4.869 -0.806 -3.156 1.00 42.69 93 GLY A C 1
ATOM 695 O O . GLY A 1 93 ? 4.494 -0.176 -2.172 1.00 42.69 93 GLY A O 1
ATOM 696 N N . LEU A 1 94 ? 3.990 -1.296 -4.038 1.00 43.59 94 LEU A N 1
ATOM 697 C CA . LEU A 1 94 ? 2.546 -1.333 -3.760 1.00 43.59 94 LEU A CA 1
ATOM 698 C C . LEU A 1 94 ? 2.039 -2.778 -3.750 1.00 43.59 94 LEU A C 1
ATOM 700 O O . LEU A 1 94 ? 1.882 -3.399 -4.799 1.00 43.59 94 LEU A O 1
ATOM 704 N N . ALA A 1 95 ? 1.765 -3.303 -2.557 1.00 43.50 95 ALA A N 1
ATOM 705 C CA . ALA A 1 95 ? 1.161 -4.615 -2.381 1.00 43.50 95 ALA A CA 1
ATOM 706 C C . ALA A 1 95 ? -0.368 -4.493 -2.431 1.00 43.50 95 ALA A C 1
ATOM 708 O O . ALA A 1 95 ? -0.983 -3.840 -1.579 1.00 43.50 95 ALA A O 1
ATOM 709 N N . ILE A 1 96 ? -0.979 -5.149 -3.419 1.00 44.47 96 ILE A N 1
ATOM 710 C CA . ILE A 1 96 ? -2.413 -5.450 -3.409 1.00 44.47 96 ILE A CA 1
ATOM 711 C C . ILE A 1 96 ? -2.586 -6.710 -2.567 1.00 44.47 96 ILE A C 1
ATOM 713 O O . ILE A 1 96 ? -2.019 -7.749 -2.908 1.00 44.47 96 ILE A O 1
ATOM 717 N N . LYS A 1 97 ? -3.349 -6.639 -1.471 1.00 35.06 97 LYS A N 1
ATOM 718 C CA . LYS A 1 97 ? -3.785 -7.862 -0.794 1.00 35.06 97 LYS A CA 1
ATOM 719 C C . LYS A 1 97 ? -5.030 -8.358 -1.514 1.00 35.06 97 LYS A C 1
ATOM 721 O O . LYS A 1 97 ? -6.112 -7.824 -1.292 1.00 35.06 97 LYS A O 1
ATOM 726 N N . ASP A 1 98 ? -4.860 -9.371 -2.355 1.00 32.56 98 ASP A N 1
ATOM 727 C CA . ASP A 1 98 ? -5.993 -10.107 -2.906 1.00 32.56 98 ASP A CA 1
ATOM 728 C C . ASP A 1 98 ? -6.668 -10.867 -1.755 1.00 32.56 98 ASP A C 1
ATOM 730 O O . ASP A 1 98 ? -6.057 -11.721 -1.105 1.00 32.56 98 ASP A O 1
ATOM 734 N N . SER A 1 99 ? -7.886 -10.458 -1.408 1.00 27.53 99 SER A N 1
ATOM 735 C CA . SER A 1 99 ? -8.672 -11.043 -0.324 1.00 27.53 99 SER A CA 1
ATOM 736 C C . SER A 1 99 ? -9.559 -12.154 -0.881 1.00 27.53 99 SER A C 1
ATOM 738 O O . SER A 1 99 ? -10.756 -11.943 -1.096 1.00 27.53 99 SER A O 1
ATOM 740 N N . GLY A 1 100 ? -8.937 -13.307 -1.136 1.00 29.89 100 GLY A N 1
ATOM 741 C CA . GLY A 1 100 ? -9.630 -14.595 -1.254 1.00 29.89 100 GLY A CA 1
ATOM 742 C C . GLY A 1 100 ? -10.040 -15.152 0.105 1.00 29.89 100 GLY A C 1
ATOM 743 O O . GLY A 1 100 ? -9.363 -14.808 1.104 1.00 29.89 100 GLY A O 1
#

pLDDT: mean 79.46, std 17.77, range [27.53, 94.5]